Protein AF-A0A966AK46-F1 (afdb_monomer)

Radius of gyration: 15.63 Å; Cα contacts (8 Å, |Δi|>4): 191; chains: 1; bounding box: 29×29×60 Å

Nearest PDB structures (foldseek):
  3ffv-assembly2_B  TM=9.520E-01  e=3.157E-10  Escherichia coli K-12
  3d5p-assembly1_B  TM=6.248E-01  e=5.087E-02  Bacteroides fragilis NCTC 9343
  5ex7-assembly1_A  TM=6.230E-01  e=3.699E+00  Drosophila melanogaster
  2ffg-assembly1_B  TM=3.883E-01  e=1.175E+00  Bacillus subtilis

Mean predicted aligned error: 5.22 Å

pLDDT: mean 91.82, std 12.44, range [36.75, 98.5]

Secondary structure (DSSP, 8-state):
-PPPHHHHHHHHS-----EEEE-SSSEEEE----SHHHHHHHHHHHHHHHHHHHHHTPPPEEEEEEESSTT-EEEEETTT--EEEE-TTS---EEEESSHHHHHHT-EE---TTGGGSS--

Structure (mmCIF, N/CA/C/O backbone):
data_AF-A0A966AK46-F1
#
_entry.id   AF-A0A966AK46-F1
#
loop_
_atom_site.group_PDB
_atom_site.id
_atom_site.type_symbol
_atom_site.label_atom_id
_atom_site.label_alt_id
_atom_site.label_comp_id
_atom_site.label_asym_id
_atom_site.label_entity_id
_atom_site.label_seq_id
_atom_site.pdbx_PDB_ins_code
_atom_site.Cartn_x
_atom_site.Cartn_y
_atom_site.Cartn_z
_atom_site.occupancy
_atom_site.B_iso_or_equiv
_atom_site.auth_seq_id
_atom_site.auth_comp_id
_atom_site.auth_asym_id
_atom_site.auth_atom_id
_atom_site.pdbx_PDB_model_num
ATOM 1 N N . VAL A 1 1 ? -1.817 -12.862 11.866 1.00 79.75 1 VAL A N 1
ATOM 2 C CA . VAL A 1 1 ? -2.674 -11.983 11.045 1.00 79.75 1 VAL A CA 1
ATOM 3 C C . VAL A 1 1 ? -2.716 -12.581 9.658 1.00 79.75 1 VAL A C 1
ATOM 5 O O . VAL A 1 1 ? -1.670 -13.008 9.185 1.00 79.75 1 VAL A O 1
ATOM 8 N N . GLU A 1 2 ? -3.897 -12.706 9.066 1.00 92.56 2 GLU A N 1
ATOM 9 C CA . GLU A 1 2 ? -4.028 -13.132 7.675 1.00 92.56 2 GLU A CA 1
ATOM 10 C C . GLU A 1 2 ? -3.985 -11.896 6.771 1.00 92.56 2 GLU A C 1
ATOM 12 O O . GLU A 1 2 ? -4.637 -10.898 7.072 1.00 92.56 2 GLU A O 1
ATOM 17 N N . ILE A 1 3 ? -3.173 -11.944 5.712 1.00 96.50 3 ILE A N 1
ATOM 18 C CA . ILE A 1 3 ? -3.054 -10.843 4.749 1.00 96.50 3 ILE A CA 1
ATOM 19 C C . ILE A 1 3 ? -4.191 -10.917 3.728 1.00 96.50 3 ILE A C 1
ATOM 21 O O . ILE A 1 3 ? -4.467 -12.012 3.217 1.00 96.50 3 ILE A O 1
ATOM 25 N N . HIS A 1 4 ? -4.798 -9.767 3.421 1.00 98.19 4 HIS A N 1
ATOM 26 C CA . HIS A 1 4 ? -5.890 -9.649 2.453 1.00 98.19 4 HIS A CA 1
ATOM 27 C C . HIS A 1 4 ? -5.506 -10.292 1.102 1.00 98.19 4 HIS A C 1
ATOM 29 O O . HIS A 1 4 ? -4.378 -10.102 0.628 1.00 98.19 4 HIS A O 1
ATOM 35 N N . PRO A 1 5 ? -6.400 -11.067 0.458 1.00 97.94 5 PRO A N 1
ATOM 36 C CA . PRO A 1 5 ? -6.087 -11.787 -0.780 1.00 97.94 5 PRO A CA 1
ATOM 37 C C . PRO A 1 5 ? -5.637 -10.879 -1.931 1.00 97.94 5 PRO A C 1
ATOM 39 O O . PRO A 1 5 ? -4.750 -11.267 -2.693 1.00 97.94 5 PRO A O 1
ATOM 42 N N . ASP A 1 6 ? -6.172 -9.663 -2.031 1.00 97.81 6 ASP A N 1
ATOM 43 C CA . ASP A 1 6 ? -5.778 -8.719 -3.087 1.00 97.81 6 ASP A CA 1
ATOM 44 C C . ASP A 1 6 ? -4.322 -8.267 -2.942 1.00 97.81 6 ASP A C 1
ATOM 46 O O . ASP A 1 6 ? -3.624 -8.131 -3.938 1.00 97.81 6 ASP A O 1
ATOM 50 N N . ILE A 1 7 ? -3.821 -8.130 -1.710 1.00 97.50 7 ILE A N 1
ATOM 51 C CA . ILE A 1 7 ? -2.422 -7.768 -1.432 1.00 97.50 7 ILE A CA 1
ATOM 52 C C . ILE A 1 7 ? -1.493 -8.912 -1.846 1.00 97.50 7 ILE A C 1
ATOM 54 O O . ILE A 1 7 ? -0.460 -8.688 -2.477 1.00 97.50 7 ILE A O 1
ATOM 58 N N . LYS A 1 8 ? -1.879 -10.156 -1.524 1.00 96.38 8 LYS A N 1
ATOM 59 C CA . LYS A 1 8 ? -1.145 -11.353 -1.964 1.00 96.38 8 LYS A CA 1
ATOM 60 C C . LYS A 1 8 ? -1.112 -11.442 -3.486 1.00 96.38 8 LYS A C 1
ATOM 62 O O . LYS A 1 8 ? -0.081 -11.784 -4.050 1.00 96.38 8 LYS A O 1
ATOM 67 N N . SER A 1 9 ? -2.228 -11.126 -4.138 1.00 96.81 9 SER A N 1
ATOM 68 C CA . SER A 1 9 ? -2.328 -11.133 -5.597 1.00 96.81 9 SER A CA 1
ATOM 69 C C . SER A 1 9 ? -1.474 -10.022 -6.207 1.00 96.81 9 SER A C 1
ATOM 71 O O . SER A 1 9 ? -0.723 -10.284 -7.138 1.00 96.81 9 SER A O 1
ATOM 73 N N . PHE A 1 10 ? -1.512 -8.812 -5.649 1.00 97.25 10 PHE A N 1
ATOM 74 C CA . PHE A 1 10 ? -0.742 -7.663 -6.123 1.00 97.25 10 PHE A CA 1
ATOM 75 C C . PHE A 1 10 ? 0.767 -7.922 -6.108 1.00 97.25 10 PHE A C 1
ATOM 77 O O . PHE A 1 10 ? 1.414 -7.812 -7.144 1.00 97.25 10 PHE A O 1
ATOM 84 N N . TYR A 1 11 ? 1.316 -8.348 -4.967 1.00 96.94 11 TYR A N 1
ATOM 85 C CA . TYR A 1 11 ? 2.755 -8.605 -4.842 1.00 96.94 11 TYR A CA 1
ATOM 86 C C . TYR A 1 11 ? 3.196 -9.986 -5.347 1.00 96.94 11 TYR A C 1
ATOM 88 O O . TYR A 1 11 ? 4.380 -10.196 -5.583 1.00 96.94 11 TYR A O 1
ATOM 96 N N . GLY A 1 12 ? 2.269 -10.936 -5.497 1.00 94.81 12 GLY A N 1
ATOM 97 C CA . GLY A 1 12 ? 2.565 -12.320 -5.878 1.00 94.81 12 GLY A CA 1
ATOM 98 C C . GLY A 1 12 ? 2.318 -12.666 -7.348 1.00 94.81 12 GLY A C 1
ATOM 99 O O . GLY A 1 12 ? 2.535 -13.816 -7.725 1.00 94.81 12 GLY A O 1
ATOM 100 N N . SER A 1 13 ? 1.833 -11.730 -8.173 1.00 93.06 13 SER A N 1
ATOM 101 C CA . SER A 1 13 ? 1.499 -12.032 -9.574 1.00 93.06 13 SER A CA 1
ATOM 102 C C . SER A 1 13 ? 2.696 -11.951 -10.519 1.00 93.06 13 SER A C 1
ATOM 104 O O . SER A 1 13 ? 2.836 -12.809 -11.390 1.00 93.06 13 SER A O 1
ATOM 106 N N . TYR A 1 14 ? 3.546 -10.929 -10.380 1.00 92.25 14 TYR A N 1
ATOM 107 C CA . TYR A 1 14 ? 4.634 -10.661 -11.321 1.00 92.25 14 TYR A CA 1
ATOM 108 C C . TYR A 1 14 ? 5.825 -10.003 -10.634 1.00 92.25 14 TYR A C 1
ATOM 110 O O . TYR A 1 14 ? 5.666 -9.274 -9.658 1.00 92.25 14 TYR A O 1
ATOM 118 N N . TRP A 1 15 ? 7.006 -10.206 -11.216 1.00 94.12 15 TRP A N 1
ATOM 119 C CA . TRP A 1 15 ? 8.166 -9.377 -10.924 1.00 94.12 15 TRP A CA 1
ATOM 120 C C . TRP A 1 15 ? 8.129 -8.098 -11.764 1.00 94.12 15 TRP A C 1
ATOM 122 O O . TRP A 1 15 ? 7.805 -8.144 -12.954 1.00 94.12 15 TRP A O 1
ATOM 132 N N . GLY A 1 16 ? 8.493 -6.968 -11.168 1.00 94.12 16 GLY A N 1
ATOM 133 C CA . GLY A 1 16 ? 8.452 -5.665 -11.819 1.00 94.12 16 GLY A CA 1
ATOM 134 C C . GLY A 1 16 ? 9.270 -4.612 -11.085 1.00 94.12 16 GLY A C 1
ATOM 135 O O . GLY A 1 16 ? 9.539 -4.722 -9.891 1.00 94.12 16 GLY A O 1
ATOM 136 N N . GLY A 1 17 ? 9.701 -3.598 -11.833 1.00 93.06 17 GLY A N 1
ATOM 137 C CA . GLY A 1 17 ? 10.214 -2.365 -11.246 1.00 93.06 17 GLY A CA 1
ATOM 138 C C . GLY A 1 17 ? 9.057 -1.434 -10.872 1.00 93.06 17 GLY A C 1
ATOM 139 O O . GLY A 1 17 ? 7.913 -1.720 -11.233 1.00 93.06 17 GLY A O 1
ATOM 140 N N . PRO A 1 18 ? 9.338 -0.318 -10.182 1.00 92.50 18 PRO A N 1
ATOM 141 C CA . PRO A 1 18 ? 8.332 0.698 -9.896 1.00 92.50 18 PRO A CA 1
ATOM 142 C C . PRO A 1 18 ? 7.606 1.146 -11.170 1.00 92.50 18 PRO A C 1
ATOM 144 O O . PRO A 1 18 ? 8.231 1.280 -12.225 1.00 92.50 18 PRO A O 1
ATOM 147 N N . ILE A 1 19 ? 6.293 1.364 -11.072 1.00 95.44 19 ILE A N 1
ATOM 148 C CA . ILE A 1 19 ? 5.462 1.793 -12.205 1.00 95.44 19 ILE A CA 1
ATOM 149 C C . ILE A 1 19 ? 4.874 3.162 -11.884 1.00 95.44 19 ILE A C 1
ATOM 151 O O . ILE A 1 19 ? 4.052 3.285 -10.978 1.00 95.44 19 ILE A O 1
ATOM 155 N N . GLU A 1 20 ? 5.293 4.170 -12.641 1.00 96.94 20 GLU A N 1
ATOM 156 C CA . GLU A 1 20 ? 4.780 5.537 -12.545 1.00 96.94 20 GLU A CA 1
ATOM 157 C C . GLU A 1 20 ? 3.483 5.677 -13.352 1.00 96.94 20 GLU A C 1
ATOM 159 O O . GLU A 1 20 ? 3.414 5.301 -14.529 1.00 96.94 20 GLU A O 1
ATOM 164 N N . LEU A 1 21 ? 2.442 6.189 -12.700 1.00 96.88 21 LEU A N 1
ATOM 165 C CA . LEU A 1 21 ? 1.087 6.348 -13.223 1.00 96.88 21 LEU A CA 1
ATOM 166 C C . LEU A 1 21 ? 0.456 7.630 -12.658 1.00 96.88 21 LEU A C 1
ATOM 168 O O . LEU A 1 21 ? 0.977 8.262 -11.746 1.00 96.88 21 LEU A O 1
ATOM 172 N N . GLU A 1 22 ? -0.709 7.980 -13.184 1.00 96.69 22 GLU A N 1
ATOM 173 C CA . GLU A 1 22 ? -1.539 9.106 -12.759 1.00 96.69 22 GLU A CA 1
ATOM 174 C C . GLU A 1 22 ? -2.856 8.588 -12.169 1.00 96.69 22 GLU A C 1
ATOM 176 O O . GLU A 1 22 ? -3.565 7.796 -12.805 1.00 96.69 22 GLU A O 1
ATOM 181 N N . ALA A 1 23 ? -3.213 9.061 -10.976 1.00 94.44 23 ALA A N 1
ATOM 182 C CA . ALA A 1 23 ? -4.523 8.860 -10.358 1.00 94.44 23 ALA A CA 1
ATOM 183 C C . ALA A 1 23 ? -5.406 10.117 -10.524 1.00 94.44 23 ALA A C 1
ATOM 185 O O . ALA A 1 23 ? -5.080 11.028 -11.287 1.00 94.44 23 ALA A O 1
ATOM 186 N N . ASP A 1 24 ? -6.568 10.176 -9.865 1.00 91.12 24 ASP A N 1
ATOM 187 C CA . ASP A 1 24 ? -7.350 11.426 -9.804 1.00 91.12 24 ASP A CA 1
ATOM 188 C C . ASP A 1 24 ? -6.740 12.412 -8.789 1.00 91.12 24 ASP A C 1
ATOM 190 O O . ASP A 1 24 ? -6.979 13.616 -8.855 1.00 91.12 24 ASP A O 1
ATOM 194 N N . GLU A 1 25 ? -5.961 11.886 -7.843 1.00 87.94 25 GLU A N 1
ATOM 195 C CA . GLU A 1 25 ? -5.333 12.604 -6.738 1.00 87.94 25 GLU A CA 1
ATOM 196 C C . GLU A 1 25 ? -3.949 13.181 -7.080 1.00 87.94 25 GLU A C 1
ATOM 198 O O . GLU A 1 25 ? -3.485 14.062 -6.363 1.00 87.94 25 GLU A O 1
ATOM 203 N N . GLY A 1 26 ? -3.308 12.712 -8.154 1.00 92.94 26 GLY A N 1
ATOM 204 C CA . GLY A 1 26 ? -1.950 13.098 -8.549 1.00 92.94 26 GLY A CA 1
ATOM 205 C C . GLY A 1 26 ? -1.131 11.912 -9.055 1.00 92.94 26 GLY A C 1
ATOM 206 O O . GLY A 1 26 ? -1.678 10.823 -9.277 1.00 92.94 26 GLY A O 1
ATOM 207 N N . GLY A 1 27 ? 0.175 12.124 -9.213 1.00 95.94 27 GLY A N 1
ATOM 208 C CA . GLY A 1 27 ? 1.119 11.089 -9.594 1.00 95.94 27 GLY A CA 1
ATOM 209 C C . GLY A 1 27 ? 1.262 10.035 -8.502 1.00 95.94 27 GLY A C 1
ATOM 210 O O . GLY A 1 27 ? 1.234 10.310 -7.295 1.00 95.94 27 GLY A O 1
ATOM 211 N N . VAL A 1 28 ? 1.364 8.786 -8.947 1.00 97.31 28 VAL A N 1
ATOM 212 C CA . VAL A 1 28 ? 1.541 7.624 -8.084 1.00 97.31 28 VAL A CA 1
ATOM 213 C C . VAL A 1 28 ? 2.620 6.718 -8.651 1.00 97.31 28 VAL A C 1
ATOM 215 O O . VAL A 1 28 ? 2.676 6.451 -9.850 1.00 97.31 28 VAL A O 1
ATOM 218 N N . THR A 1 29 ? 3.462 6.191 -7.771 1.00 97.69 29 THR A N 1
ATOM 219 C CA . THR A 1 29 ? 4.439 5.162 -8.131 1.00 97.69 29 THR A CA 1
ATOM 220 C C . THR A 1 29 ? 4.060 3.864 -7.444 1.00 97.69 29 THR A C 1
ATOM 222 O O . THR A 1 29 ? 4.225 3.735 -6.230 1.00 97.69 29 THR A O 1
ATOM 225 N N . LEU A 1 30 ? 3.550 2.894 -8.206 1.00 97.56 30 LEU A N 1
ATOM 226 C CA . LEU A 1 30 ? 3.250 1.566 -7.679 1.00 97.56 30 LEU A CA 1
ATOM 227 C C . LEU A 1 30 ? 4.544 0.886 -7.229 1.00 97.56 30 LEU A C 1
ATOM 229 O O . LEU A 1 30 ? 5.508 0.784 -7.990 1.00 97.56 30 LEU A O 1
ATOM 233 N N . ILE A 1 31 ? 4.539 0.383 -5.998 1.00 96.56 31 ILE A N 1
ATOM 234 C CA . ILE A 1 31 ? 5.635 -0.401 -5.434 1.00 96.56 31 ILE A CA 1
ATOM 235 C C . ILE A 1 31 ? 5.509 -1.813 -5.993 1.00 96.56 31 ILE A C 1
ATOM 237 O O . ILE A 1 31 ? 4.462 -2.447 -5.873 1.00 96.56 31 ILE A O 1
ATOM 241 N N . GLN A 1 32 ? 6.566 -2.300 -6.631 1.00 96.06 32 GLN A N 1
ATOM 242 C CA . GLN A 1 32 ? 6.640 -3.643 -7.198 1.00 96.06 32 GLN A CA 1
ATOM 243 C C . GLN A 1 32 ? 7.843 -4.376 -6.618 1.00 96.06 32 GLN A C 1
ATOM 245 O O . GLN A 1 32 ? 8.753 -3.761 -6.059 1.00 96.06 32 GLN A O 1
ATOM 250 N N . VAL A 1 33 ? 7.833 -5.698 -6.750 1.00 95.81 33 VAL A N 1
ATOM 251 C CA . VAL A 1 33 ? 8.944 -6.540 -6.322 1.00 95.81 33 VAL A CA 1
ATOM 252 C C . VAL A 1 33 ? 9.711 -6.999 -7.551 1.00 95.81 33 VAL A C 1
ATOM 254 O O . VAL A 1 33 ? 9.111 -7.541 -8.471 1.00 95.81 33 VAL A O 1
ATOM 257 N N . TRP A 1 34 ? 11.024 -6.785 -7.59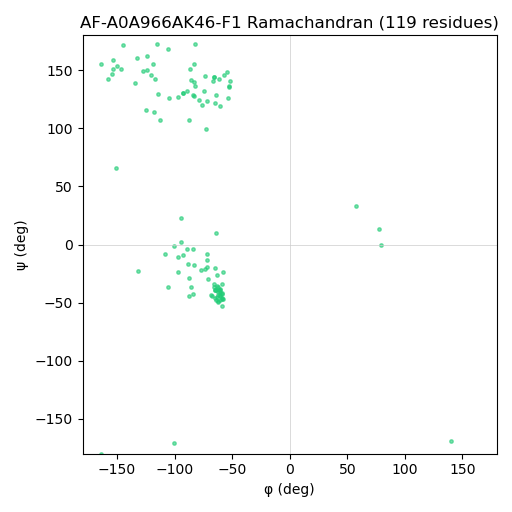8 1.00 95.19 34 TRP A N 1
ATOM 258 C CA . TRP A 1 34 ? 11.827 -7.126 -8.779 1.00 95.19 34 TRP A CA 1
ATOM 259 C C . TRP A 1 34 ? 12.337 -8.573 -8.766 1.00 95.19 34 TRP A C 1
ATOM 261 O O . TRP A 1 34 ? 12.568 -9.166 -9.820 1.00 95.19 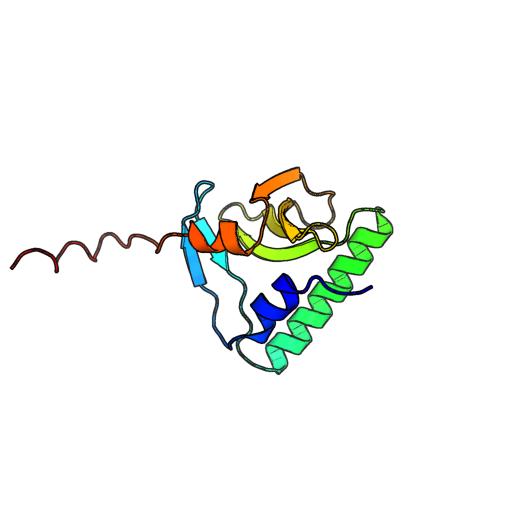34 TRP A O 1
ATOM 271 N N . ASN A 1 35 ? 12.550 -9.134 -7.577 1.00 94.50 35 ASN A N 1
ATOM 272 C CA . ASN A 1 35 ? 13.092 -10.471 -7.354 1.00 94.50 35 ASN A CA 1
ATOM 273 C C . ASN A 1 35 ? 12.824 -10.935 -5.908 1.00 94.50 35 ASN A C 1
ATOM 275 O O . ASN A 1 35 ? 12.263 -10.194 -5.102 1.00 94.50 35 ASN A O 1
ATOM 279 N N . ASP A 1 36 ? 13.271 -12.145 -5.572 1.00 95.94 36 ASP A N 1
ATOM 280 C CA . ASP A 1 36 ? 13.106 -12.715 -4.230 1.00 95.94 36 ASP A CA 1
ATOM 281 C C . ASP A 1 36 ? 13.792 -11.881 -3.127 1.00 95.94 36 ASP A C 1
ATOM 283 O O . ASP A 1 36 ? 13.215 -11.686 -2.061 1.00 95.94 36 ASP A O 1
ATOM 287 N N . ASP A 1 37 ? 14.979 -11.320 -3.384 1.00 96.50 37 ASP A N 1
ATOM 288 C CA . ASP A 1 37 ? 15.692 -10.491 -2.396 1.00 96.50 37 ASP A CA 1
ATOM 289 C C . ASP A 1 37 ? 14.902 -9.212 -2.049 1.00 96.50 37 ASP A C 1
ATOM 291 O O . ASP A 1 37 ? 14.853 -8.780 -0.894 1.00 96.50 3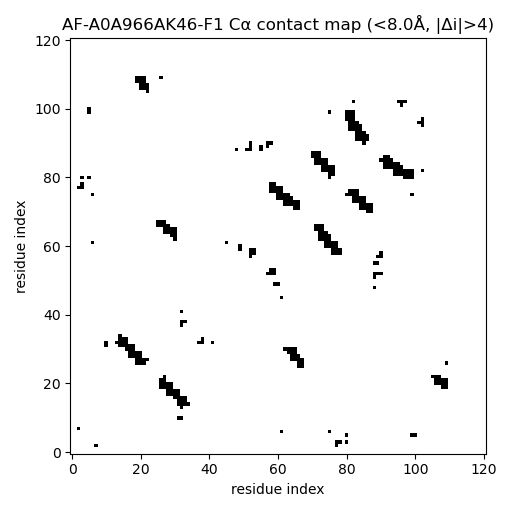7 ASP A O 1
ATOM 295 N N . ASP A 1 38 ? 14.264 -8.595 -3.045 1.00 95.44 38 ASP A N 1
ATOM 296 C CA . ASP A 1 38 ? 13.383 -7.447 -2.846 1.00 95.44 38 ASP A CA 1
ATOM 297 C C . ASP A 1 38 ? 12.072 -7.857 -2.162 1.00 95.44 38 ASP A C 1
ATOM 299 O O . ASP A 1 38 ? 11.513 -7.064 -1.401 1.00 95.44 38 ASP A O 1
ATOM 303 N N . PHE A 1 39 ? 11.600 -9.093 -2.368 1.00 95.44 39 PHE A N 1
ATOM 304 C CA . PHE A 1 39 ? 10.444 -9.630 -1.648 1.00 95.44 39 PHE A CA 1
ATOM 305 C C . PHE A 1 39 ? 10.739 -9.760 -0.153 1.00 95.44 39 PHE A C 1
ATOM 307 O O . PHE A 1 39 ? 9.943 -9.311 0.673 1.00 95.44 39 PHE A O 1
ATOM 314 N N . ASP A 1 40 ? 11.899 -10.308 0.207 1.00 96.62 40 ASP A N 1
ATOM 315 C CA . ASP A 1 40 ? 12.316 -10.435 1.604 1.00 96.62 40 ASP A CA 1
ATOM 316 C C . ASP A 1 40 ? 12.422 -9.057 2.275 1.00 96.62 40 ASP A C 1
ATOM 318 O O . ASP A 1 40 ? 11.893 -8.848 3.371 1.00 96.62 40 ASP A O 1
ATOM 322 N N . ARG A 1 41 ? 13.000 -8.070 1.579 1.00 96.88 41 ARG A N 1
ATOM 323 C CA . ARG A 1 41 ? 13.041 -6.674 2.052 1.00 96.88 41 ARG A CA 1
ATOM 324 C C . ARG A 1 41 ? 11.652 -6.063 2.206 1.00 96.88 41 ARG A C 1
ATOM 326 O O . ARG A 1 41 ? 11.402 -5.348 3.177 1.00 96.88 41 ARG A O 1
ATOM 333 N N . LEU A 1 42 ? 10.739 -6.329 1.271 1.00 95.25 42 LEU A N 1
ATOM 334 C CA . LEU A 1 42 ? 9.349 -5.897 1.387 1.00 95.25 42 LEU A CA 1
ATOM 335 C C . LEU A 1 42 ? 8.721 -6.483 2.657 1.00 95.25 42 LEU A C 1
ATOM 337 O O . LEU A 1 42 ? 8.122 -5.741 3.431 1.00 95.25 42 LEU A O 1
ATOM 341 N N . VAL A 1 43 ? 8.899 -7.779 2.919 1.00 95.50 43 VAL A N 1
ATOM 342 C CA . VAL A 1 43 ? 8.380 -8.433 4.129 1.00 95.50 43 VAL A CA 1
ATOM 343 C C . VAL A 1 43 ? 8.962 -7.805 5.398 1.00 95.50 43 VAL A C 1
ATOM 345 O O . VAL A 1 43 ? 8.205 -7.521 6.329 1.00 95.50 43 VAL A O 1
ATOM 348 N N . GLU A 1 44 ? 10.266 -7.529 5.445 1.00 97.31 44 GLU A N 1
ATOM 349 C CA . GLU A 1 44 ? 10.900 -6.834 6.574 1.00 97.31 44 GLU A CA 1
ATOM 350 C C . GLU A 1 44 ? 10.283 -5.447 6.817 1.00 97.31 44 GLU A C 1
ATOM 352 O O . GLU A 1 44 ? 9.913 -5.116 7.951 1.00 97.31 44 GLU A O 1
ATOM 357 N N . ASN A 1 45 ? 10.092 -4.663 5.752 1.00 94.94 45 ASN A N 1
ATOM 358 C CA . ASN A 1 45 ? 9.460 -3.345 5.827 1.00 94.94 45 ASN A CA 1
ATOM 359 C C . ASN A 1 45 ? 8.007 -3.437 6.320 1.00 94.94 45 ASN A C 1
ATOM 361 O O . ASN A 1 45 ? 7.592 -2.667 7.191 1.00 94.94 45 ASN A O 1
ATOM 365 N N . LEU A 1 46 ? 7.239 -4.408 5.818 1.00 94.94 46 LEU A N 1
ATOM 366 C CA . LEU A 1 46 ? 5.852 -4.637 6.227 1.00 94.94 46 LEU A CA 1
ATOM 367 C C . LEU A 1 46 ? 5.742 -5.091 7.685 1.00 94.94 46 LEU A C 1
ATOM 369 O O . LEU A 1 46 ? 4.828 -4.663 8.392 1.00 94.94 46 LEU A O 1
ATOM 373 N N . LEU A 1 47 ? 6.680 -5.906 8.172 1.00 95.88 47 LEU A N 1
ATOM 374 C CA . LEU A 1 47 ? 6.745 -6.282 9.585 1.00 95.88 47 LEU A CA 1
ATOM 375 C C . LEU A 1 47 ? 7.009 -5.061 10.471 1.00 95.88 47 LEU A C 1
ATOM 377 O O . LEU A 1 47 ? 6.322 -4.879 11.480 1.00 95.88 47 LEU A O 1
ATOM 381 N N . GLY A 1 48 ? 7.961 -4.206 10.086 1.00 95.62 48 GLY A N 1
ATOM 382 C CA . GLY A 1 48 ? 8.241 -2.952 10.787 1.00 95.62 48 GLY A CA 1
ATOM 383 C C . GLY A 1 48 ? 7.016 -2.036 10.852 1.00 95.62 48 GLY A C 1
ATOM 384 O O . GLY A 1 48 ? 6.651 -1.559 11.932 1.00 95.62 48 GLY A O 1
ATOM 385 N N . HIS A 1 49 ? 6.330 -1.863 9.720 1.00 95.06 49 HIS A N 1
ATOM 386 C CA . HIS A 1 49 ? 5.090 -1.089 9.623 1.00 95.06 49 HIS A CA 1
ATOM 387 C C . HIS A 1 49 ? 3.973 -1.662 10.504 1.00 95.06 49 HIS A C 1
ATOM 389 O O . HIS A 1 49 ? 3.377 -0.940 11.306 1.00 95.06 49 HIS A O 1
ATOM 395 N N . ALA A 1 50 ? 3.744 -2.977 10.448 1.00 95.12 50 ALA A N 1
ATOM 396 C CA . ALA A 1 50 ? 2.738 -3.653 11.265 1.00 95.12 50 ALA A CA 1
ATOM 397 C C . ALA A 1 50 ? 2.995 -3.467 12.771 1.00 95.12 50 ALA A C 1
ATOM 399 O O . ALA A 1 50 ? 2.066 -3.196 13.537 1.00 95.12 50 ALA A O 1
ATOM 400 N N . MET A 1 51 ? 4.257 -3.551 13.208 1.00 95.44 51 MET A N 1
ATOM 401 C CA . MET A 1 51 ? 4.632 -3.283 14.600 1.00 95.44 51 MET A CA 1
ATOM 402 C C . MET A 1 51 ? 4.377 -1.823 14.995 1.00 95.44 51 MET A C 1
ATOM 404 O O . MET A 1 51 ? 3.923 -1.563 16.113 1.00 95.44 51 MET A O 1
ATOM 408 N N . ALA A 1 52 ? 4.649 -0.864 14.105 1.00 94.50 52 ALA A N 1
ATOM 409 C CA . ALA A 1 52 ? 4.372 0.550 14.350 1.00 94.50 52 ALA A CA 1
ATOM 410 C C . ALA A 1 52 ? 2.864 0.812 14.506 1.00 94.50 52 ALA A C 1
ATOM 412 O O . ALA A 1 52 ? 2.449 1.404 15.506 1.00 94.50 52 ALA A O 1
ATOM 413 N N . LYS A 1 53 ? 2.036 0.278 13.597 1.00 94.69 53 LYS A N 1
ATOM 414 C CA . LYS A 1 53 ? 0.565 0.352 13.670 1.00 94.69 53 LYS A CA 1
ATOM 415 C C . LYS A 1 53 ? 0.022 -0.269 14.957 1.00 94.69 53 LYS A C 1
ATOM 417 O O . LYS A 1 53 ? -0.814 0.331 15.635 1.00 94.69 53 LYS A O 1
ATOM 422 N N . GLN A 1 54 ? 0.560 -1.421 15.364 1.00 94.75 54 GLN A N 1
ATOM 423 C CA . GLN A 1 54 ? 0.159 -2.087 16.603 1.00 94.75 54 GLN A CA 1
ATOM 424 C C . GLN A 1 54 ? 0.410 -1.218 17.846 1.00 94.75 54 GLN A C 1
ATOM 426 O O . GLN A 1 54 ? -0.427 -1.187 18.750 1.00 94.75 54 GLN A O 1
ATOM 431 N N . ARG A 1 55 ? 1.531 -0.483 17.903 1.00 95.94 55 ARG A N 1
ATOM 432 C CA . ARG A 1 55 ? 1.869 0.390 19.046 1.00 95.94 55 ARG A CA 1
ATOM 433 C C . ARG A 1 55 ? 0.859 1.516 19.249 1.00 95.94 55 ARG A C 1
ATOM 435 O O . ARG A 1 55 ? 0.559 1.855 20.391 1.00 95.94 55 ARG A O 1
ATOM 442 N N . ILE A 1 56 ? 0.324 2.061 18.161 1.00 95.50 56 ILE A N 1
ATOM 443 C CA . ILE A 1 56 ? -0.674 3.140 18.191 1.00 95.50 56 ILE A CA 1
ATOM 444 C C . ILE A 1 56 ? -2.119 2.626 18.128 1.00 95.50 56 ILE A C 1
ATOM 446 O O . ILE A 1 56 ? -3.049 3.426 18.133 1.00 95.50 56 ILE A O 1
ATOM 450 N N . LYS A 1 57 ? -2.317 1.299 18.097 1.00 95.00 57 LYS A N 1
ATOM 451 C CA . LYS A 1 57 ? -3.624 0.634 17.937 1.00 95.00 57 LYS A CA 1
ATOM 452 C C . LYS A 1 57 ? -4.363 1.044 16.655 1.00 95.00 57 LYS A C 1
ATOM 454 O O . LYS A 1 57 ? -5.589 1.116 16.650 1.00 95.00 57 LYS A O 1
ATOM 459 N N . ALA A 1 58 ? -3.619 1.317 15.588 1.00 94.94 58 ALA A N 1
ATOM 460 C CA . ALA A 1 58 ? -4.187 1.576 14.272 1.00 94.94 58 ALA A CA 1
ATOM 461 C C . ALA A 1 58 ? -4.481 0.255 13.535 1.00 94.94 58 ALA A C 1
ATOM 463 O O . ALA A 1 58 ? -3.819 -0.753 13.817 1.00 94.94 58 ALA A O 1
ATOM 464 N N . PRO A 1 59 ? -5.432 0.254 12.583 1.00 94.75 59 PRO A N 1
ATOM 465 C CA . PRO A 1 59 ? -5.634 -0.866 11.667 1.00 94.75 59 PRO A CA 1
ATOM 466 C C . PRO A 1 59 ? -4.346 -1.223 10.920 1.00 94.75 59 PRO A C 1
ATOM 468 O O . PRO A 1 59 ? -3.514 -0.352 10.644 1.00 94.75 59 PRO A O 1
ATOM 471 N N . LEU A 1 60 ? -4.174 -2.507 10.597 1.00 96.94 60 LEU A N 1
ATOM 472 C CA . LEU A 1 60 ? -3.084 -2.925 9.723 1.00 96.94 60 LEU A CA 1
ATOM 473 C C . LEU A 1 60 ? -3.401 -2.472 8.301 1.00 96.94 60 LEU A C 1
ATOM 475 O O . LEU A 1 60 ? -4.405 -2.877 7.725 1.00 96.94 60 LEU A O 1
ATOM 479 N N . THR A 1 61 ? -2.491 -1.704 7.731 1.00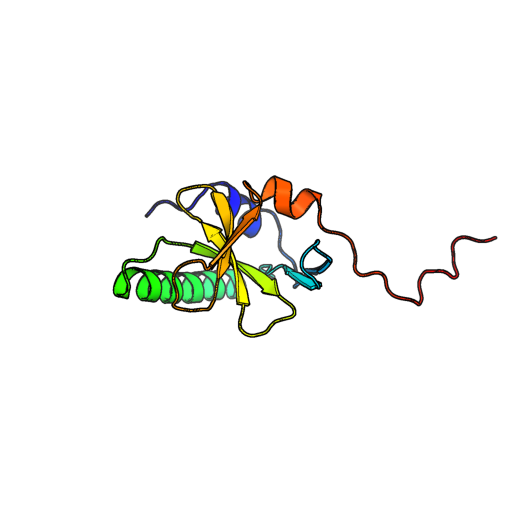 97.75 61 THR A N 1
ATOM 480 C CA . THR A 1 61 ? -2.492 -1.335 6.322 1.00 97.75 61 THR A CA 1
ATOM 481 C C . THR A 1 61 ? -1.223 -1.863 5.671 1.00 97.75 61 THR A C 1
ATOM 483 O O . THR A 1 61 ? -0.222 -2.094 6.350 1.00 97.75 61 THR A O 1
ATOM 486 N N . ILE A 1 62 ? -1.256 -2.080 4.362 1.00 97.50 62 ILE A N 1
ATOM 487 C CA . ILE A 1 62 ? -0.102 -2.53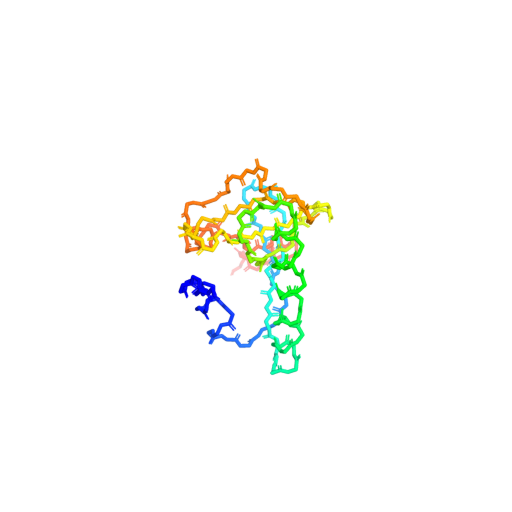0 3.583 1.00 97.50 62 ILE A CA 1
ATOM 488 C C . ILE A 1 62 ? 0.114 -1.530 2.455 1.00 97.50 62 ILE A C 1
ATOM 490 O O . ILE A 1 62 ? -0.756 -1.388 1.598 1.00 97.50 62 ILE A O 1
ATOM 494 N N . PHE A 1 63 ? 1.247 -0.828 2.466 1.00 96.56 63 PHE A N 1
ATOM 495 C CA . PHE A 1 63 ? 1.576 0.144 1.425 1.00 96.56 63 PHE A CA 1
ATOM 496 C C . PHE A 1 63 ? 1.669 -0.536 0.056 1.00 96.56 63 PHE A C 1
ATOM 498 O O . PHE A 1 63 ? 2.142 -1.669 -0.049 1.00 96.56 63 PHE A O 1
ATOM 505 N N . ILE A 1 64 ? 1.199 0.154 -0.981 1.00 97.50 64 ILE A N 1
ATOM 506 C CA . ILE A 1 64 ? 1.165 -0.320 -2.375 1.00 97.50 64 ILE A CA 1
ATOM 507 C C . ILE A 1 64 ? 1.716 0.708 -3.364 1.00 97.50 64 ILE A C 1
ATOM 509 O O . ILE A 1 64 ? 2.126 0.331 -4.459 1.00 97.50 64 ILE A O 1
ATOM 513 N N . ALA A 1 65 ? 1.728 1.994 -3.005 1.00 97.38 65 ALA A N 1
ATOM 514 C CA . ALA A 1 65 ? 2.234 3.047 -3.871 1.00 97.38 65 ALA A CA 1
ATOM 515 C C . ALA A 1 65 ? 2.738 4.254 -3.076 1.00 97.38 65 ALA A C 1
ATOM 517 O O . ALA A 1 65 ? 2.232 4.562 -1.993 1.00 97.38 65 ALA A O 1
ATOM 518 N N . LEU A 1 66 ? 3.715 4.945 -3.653 1.00 97.12 66 LEU A N 1
ATOM 519 C CA . LEU A 1 66 ? 4.125 6.285 -3.241 1.00 97.12 66 LEU A CA 1
ATOM 520 C C . LEU A 1 66 ? 3.258 7.319 -3.962 1.00 97.12 66 LEU A C 1
ATOM 522 O O . LEU A 1 66 ? 2.801 7.059 -5.078 1.00 97.12 66 LEU A O 1
ATOM 526 N N . THR A 1 67 ? 3.046 8.471 -3.334 1.00 96.62 67 THR A N 1
ATOM 527 C CA . THR A 1 67 ? 2.409 9.633 -3.969 1.00 96.62 67 THR A CA 1
ATOM 528 C C . THR A 1 67 ? 3.454 10.703 -4.276 1.00 96.62 67 THR A C 1
ATOM 530 O O . THR A 1 67 ? 4.577 10.618 -3.780 1.00 96.62 67 THR A O 1
ATOM 533 N N . ASP A 1 68 ? 3.091 11.711 -5.067 1.00 93.88 68 ASP A N 1
ATOM 534 C CA . ASP A 1 68 ? 3.942 12.892 -5.285 1.00 93.88 68 ASP A CA 1
ATOM 535 C C . ASP A 1 68 ? 4.155 13.731 -4.010 1.00 93.88 68 ASP A C 1
ATOM 537 O O . ASP A 1 68 ? 5.102 14.515 -3.926 1.00 93.88 68 ASP A O 1
ATOM 541 N N . GLU A 1 69 ? 3.277 13.583 -3.016 1.00 93.19 69 GLU A N 1
ATOM 542 C CA . GLU A 1 69 ? 3.447 14.165 -1.687 1.00 93.19 69 GLU A CA 1
ATOM 543 C C . GLU A 1 69 ? 4.264 13.190 -0.824 1.00 93.19 69 GLU A C 1
ATOM 545 O O . GLU A 1 69 ? 3.769 12.136 -0.421 1.00 93.19 69 GLU A O 1
ATOM 550 N N . GLU A 1 70 ? 5.528 13.525 -0.543 1.00 90.25 70 GLU A N 1
ATOM 551 C CA . GLU A 1 70 ? 6.477 12.641 0.160 1.00 90.25 70 GLU A CA 1
ATOM 552 C C . GLU A 1 70 ? 5.987 12.204 1.554 1.00 90.25 70 GLU A C 1
ATOM 554 O O . GLU A 1 70 ? 6.408 11.168 2.074 1.00 90.25 70 GLU A O 1
ATOM 559 N N . GLU A 1 71 ? 5.096 12.983 2.168 1.00 93.62 71 GLU A N 1
ATOM 560 C CA . GLU A 1 71 ? 4.493 12.690 3.465 1.00 93.62 71 GLU A CA 1
ATOM 561 C C . GLU A 1 71 ? 3.442 11.572 3.417 1.00 93.62 71 GLU A C 1
ATOM 563 O O . GLU A 1 71 ? 3.163 10.962 4.455 1.00 93.62 71 GLU A O 1
ATOM 568 N N . TYR A 1 72 ? 2.870 11.281 2.244 1.00 95.75 72 TYR A N 1
ATOM 569 C CA . TYR A 1 72 ? 1.754 10.352 2.100 1.00 95.75 72 TYR A CA 1
ATOM 570 C C . TYR A 1 72 ? 2.087 9.128 1.248 1.00 95.75 72 TYR A C 1
ATOM 572 O O . TYR A 1 72 ? 2.730 9.183 0.198 1.00 95.75 72 TYR A O 1
ATOM 580 N N . VAL A 1 73 ? 1.542 7.993 1.683 1.00 96.56 73 VAL A N 1
ATOM 581 C CA . VAL A 1 73 ? 1.570 6.728 0.951 1.00 96.56 73 VAL A CA 1
ATOM 582 C C . VAL A 1 73 ? 0.157 6.203 0.743 1.00 96.56 73 VAL A C 1
ATOM 584 O O . VAL A 1 73 ? -0.741 6.412 1.565 1.00 96.56 73 VAL A O 1
ATOM 587 N N . LEU A 1 74 ? -0.038 5.476 -0.353 1.00 97.75 74 LEU A N 1
ATOM 588 C CA . LEU A 1 74 ? -1.257 4.713 -0.582 1.00 97.75 74 LEU A CA 1
ATOM 589 C C . LEU A 1 74 ? -1.063 3.295 -0.069 1.00 97.75 74 LEU A C 1
ATOM 591 O O . LEU A 1 74 ? -0.078 2.624 -0.388 1.00 97.75 74 LEU A O 1
ATOM 595 N N . SER A 1 75 ? -2.029 2.839 0.715 1.00 98.00 75 SER A N 1
ATOM 596 C CA . SER A 1 75 ? -2.029 1.520 1.333 1.00 98.00 75 SER A CA 1
ATOM 597 C C . SER A 1 75 ? -3.369 0.826 1.149 1.00 98.00 75 SER A C 1
ATOM 599 O O . SER A 1 75 ? -4.380 1.473 0.910 1.00 98.00 75 SER A O 1
ATOM 601 N N . VAL A 1 76 ? -3.392 -0.494 1.291 1.00 98.44 76 VAL A N 1
ATOM 602 C CA . VAL A 1 76 ? -4.624 -1.280 1.394 1.00 98.44 76 VAL A CA 1
ATOM 603 C C . VAL A 1 76 ? -4.908 -1.539 2.865 1.00 98.44 76 VAL A C 1
ATOM 605 O O . VAL A 1 76 ? -4.033 -2.041 3.575 1.00 98.44 76 VAL A O 1
ATOM 608 N N . ASP A 1 77 ? -6.112 -1.216 3.329 1.00 98.06 77 ASP A N 1
ATOM 609 C CA . ASP A 1 77 ? -6.590 -1.675 4.631 1.00 98.06 77 ASP A CA 1
ATOM 610 C C . ASP A 1 77 ? -6.727 -3.202 4.610 1.00 98.06 77 ASP A C 1
ATOM 612 O O . ASP A 1 77 ? -7.420 -3.776 3.769 1.00 98.06 77 ASP A O 1
ATOM 616 N N . ASN A 1 78 ? -6.019 -3.882 5.511 1.00 98.00 78 ASN A N 1
ATOM 617 C CA . ASN A 1 78 ? -5.917 -5.336 5.473 1.00 98.00 78 ASN A CA 1
ATOM 618 C C . ASN A 1 78 ? -7.222 -6.045 5.874 1.00 98.00 78 ASN A C 1
ATOM 620 O O . ASN A 1 78 ? -7.370 -7.234 5.592 1.00 98.00 78 ASN A O 1
ATOM 624 N N . GLU A 1 79 ? -8.134 -5.364 6.568 1.00 97.25 79 GLU A N 1
ATOM 625 C CA . GLU A 1 79 ? -9.431 -5.918 6.955 1.00 97.25 79 GLU A CA 1
ATOM 626 C C . GLU A 1 79 ? -10.475 -5.705 5.857 1.00 97.25 79 GLU A C 1
ATOM 628 O O . GLU A 1 79 ? -11.208 -6.641 5.536 1.00 97.25 79 GLU A O 1
ATOM 633 N N . THR A 1 80 ? -10.535 -4.507 5.266 1.00 97.81 80 THR A N 1
ATOM 634 C CA . THR A 1 80 ? -11.603 -4.151 4.316 1.00 97.81 80 THR A CA 1
ATOM 635 C C . THR A 1 80 ? -11.228 -4.308 2.845 1.00 97.81 80 THR A C 1
ATOM 637 O O . THR A 1 80 ? -12.120 -4.445 2.013 1.00 97.81 80 THR A O 1
ATOM 640 N N . GLY A 1 81 ? -9.937 -4.265 2.507 1.00 98.06 81 GLY A N 1
ATOM 641 C CA . GLY A 1 81 ? -9.464 -4.229 1.121 1.00 98.06 81 GLY A CA 1
ATOM 642 C C . GLY A 1 81 ? -9.555 -2.849 0.454 1.00 98.06 81 GLY A C 1
ATOM 643 O O . GLY A 1 81 ? -9.139 -2.710 -0.699 1.00 98.06 81 GLY A O 1
ATOM 644 N N . CYS A 1 82 ? -10.047 -1.822 1.160 1.00 98.50 82 CYS A N 1
ATOM 645 C CA . CYS A 1 82 ? -10.096 -0.453 0.647 1.00 98.50 82 CYS A CA 1
ATOM 646 C C . CYS A 1 82 ? -8.682 0.105 0.447 1.00 98.50 82 CYS A C 1
ATOM 648 O O . CYS A 1 82 ? -7.789 -0.130 1.265 1.00 98.50 82 CYS A O 1
ATOM 650 N N . VAL A 1 83 ? -8.492 0.919 -0.591 1.00 98.44 83 VAL A N 1
ATOM 651 C CA . VAL A 1 83 ? -7.279 1.727 -0.751 1.00 98.44 83 VAL A CA 1
ATOM 652 C C . VAL A 1 83 ? -7.442 3.013 0.044 1.00 98.44 83 VAL A C 1
ATOM 654 O O . VAL A 1 83 ? -8.431 3.731 -0.106 1.00 98.44 83 VAL A O 1
ATOM 657 N N . VAL A 1 84 ? -6.459 3.320 0.879 1.00 97.94 84 VAL A N 1
ATOM 658 C CA . VAL A 1 84 ? -6.448 4.456 1.797 1.00 97.94 84 VAL A CA 1
ATOM 659 C C . VAL A 1 84 ? -5.176 5.282 1.626 1.00 97.94 84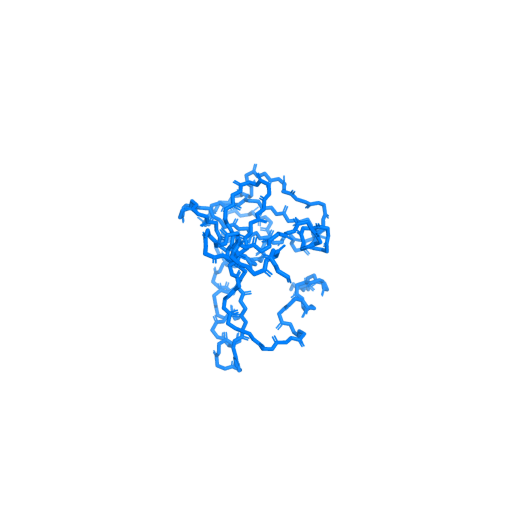 VAL A C 1
ATOM 661 O O . VAL A 1 84 ? -4.117 4.754 1.291 1.00 97.94 84 VAL A O 1
ATOM 664 N N . LEU A 1 85 ? -5.289 6.583 1.875 1.00 97.38 85 LEU A N 1
ATOM 665 C CA . LEU A 1 85 ? -4.173 7.516 1.988 1.00 97.38 85 LEU A CA 1
ATOM 666 C C . LEU A 1 85 ? -3.760 7.622 3.455 1.00 97.38 85 LEU A C 1
ATOM 668 O O . LEU A 1 85 ? -4.613 7.845 4.322 1.00 97.38 85 LEU A O 1
ATOM 672 N N . GLU A 1 86 ? -2.469 7.491 3.741 1.00 95.12 86 GLU A N 1
ATOM 673 C CA . GLU A 1 86 ? -1.957 7.589 5.104 1.00 95.12 86 GLU A CA 1
ATOM 674 C C . GLU A 1 86 ? -0.561 8.200 5.189 1.00 95.12 86 GLU A C 1
ATOM 676 O O . GLU A 1 86 ? 0.255 8.051 4.284 1.00 95.12 86 GLU A O 1
ATOM 681 N N . GLU A 1 87 ? -0.287 8.846 6.320 1.00 94.50 87 GLU A N 1
ATOM 682 C CA . GLU A 1 87 ? 1.069 9.215 6.726 1.00 94.50 87 GLU A CA 1
ATOM 683 C C . GLU A 1 87 ? 1.727 8.032 7.464 1.00 94.50 87 GLU A C 1
ATOM 685 O O . GLU A 1 87 ? 1.064 7.358 8.274 1.00 94.50 87 GLU A O 1
ATOM 690 N N . PRO A 1 88 ? 3.030 7.771 7.255 1.00 88.00 88 PRO A N 1
ATOM 691 C CA . PRO A 1 88 ? 3.748 6.730 7.979 1.00 88.00 88 PRO A CA 1
ATOM 692 C C . PRO A 1 88 ? 3.617 6.871 9.502 1.00 88.00 88 PRO A C 1
ATOM 694 O O . PRO A 1 88 ? 3.927 7.905 10.089 1.00 88.00 88 PRO A O 1
ATOM 697 N N . GLY A 1 89 ? 3.186 5.797 10.167 1.00 87.31 89 GLY A N 1
ATOM 698 C CA . GLY A 1 89 ? 3.023 5.786 11.625 1.00 87.31 89 GLY A CA 1
ATOM 699 C C . GLY A 1 89 ? 1.764 6.488 12.152 1.00 87.31 89 GLY A C 1
ATOM 700 O O . GLY A 1 89 ? 1.669 6.690 13.362 1.00 87.31 89 GLY A O 1
ATOM 701 N N . SER A 1 90 ? 0.796 6.803 11.288 1.00 89.88 90 SER A N 1
ATOM 702 C CA . SER A 1 90 ? -0.496 7.403 11.654 1.00 89.88 90 SER A CA 1
ATOM 703 C C . SER A 1 90 ? -1.680 6.474 11.346 1.00 89.88 90 SER A C 1
ATOM 705 O O . SER A 1 90 ? -1.524 5.399 10.762 1.00 89.88 90 SER A O 1
ATOM 707 N N . ILE A 1 91 ? -2.885 6.849 11.782 1.00 92.25 91 ILE A N 1
ATOM 708 C CA . ILE A 1 91 ? -4.143 6.221 11.331 1.00 92.25 91 ILE A CA 1
ATOM 709 C C . ILE A 1 91 ? -4.417 6.707 9.895 1.00 92.25 91 ILE A C 1
ATOM 711 O O . ILE A 1 91 ? -4.096 7.863 9.616 1.00 92.25 91 ILE A O 1
ATOM 715 N N . PRO A 1 92 ? -4.992 5.882 8.997 1.00 92.12 92 PRO A N 1
ATOM 716 C CA . PRO A 1 92 ? -5.341 6.335 7.655 1.00 92.12 92 PRO A CA 1
ATOM 717 C C . PRO A 1 92 ? -6.194 7.603 7.663 1.00 92.12 92 PRO A C 1
ATOM 719 O O . PRO A 1 92 ? -7.152 7.718 8.430 1.00 92.12 92 PRO A O 1
ATOM 722 N N . THR A 1 93 ? -5.842 8.547 6.797 1.00 92.38 93 THR A N 1
ATOM 723 C CA . THR A 1 93 ? -6.442 9.884 6.765 1.00 92.38 93 THR A CA 1
ATOM 724 C C . THR A 1 93 ? -7.720 9.893 5.933 1.00 92.38 93 THR A C 1
ATOM 726 O O . THR A 1 93 ? -8.676 10.594 6.268 1.00 92.38 93 THR A O 1
ATOM 729 N N . ARG A 1 94 ? -7.752 9.123 4.836 1.00 94.81 94 ARG A N 1
ATOM 730 C CA . ARG A 1 94 ? -8.870 9.124 3.885 1.00 94.81 94 ARG A CA 1
ATOM 731 C C . ARG A 1 94 ? -8.930 7.838 3.060 1.00 94.81 94 ARG A C 1
ATOM 733 O O . ARG A 1 94 ? -7.899 7.346 2.617 1.00 94.81 94 ARG A O 1
ATOM 740 N N . GLU A 1 95 ? -10.137 7.351 2.780 1.00 97.44 95 GLU A N 1
ATOM 741 C CA 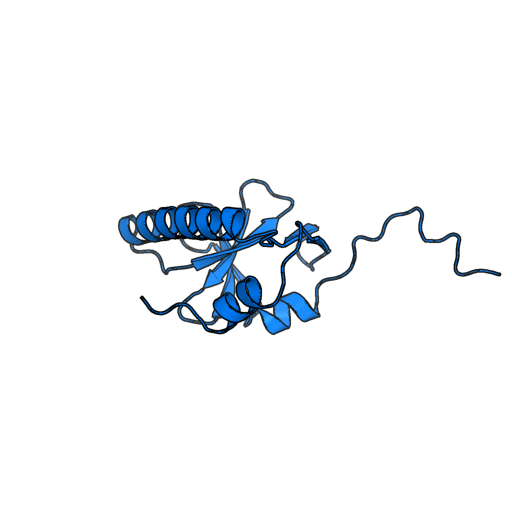. GLU A 1 95 ? -10.366 6.324 1.754 1.00 97.44 95 GLU A CA 1
ATOM 742 C C . GLU A 1 95 ? -10.265 6.925 0.341 1.00 97.44 95 GLU A C 1
ATOM 744 O O . GLU A 1 95 ? -10.829 7.982 0.042 1.00 97.44 95 GLU A O 1
ATOM 749 N N . VAL A 1 96 ? -9.515 6.250 -0.523 1.00 97.56 96 VAL A N 1
ATOM 750 C CA . VAL A 1 96 ? -9.207 6.656 -1.900 1.00 97.56 96 VAL A CA 1
ATOM 751 C C . VAL A 1 96 ? -9.992 5.819 -2.907 1.00 97.56 96 VAL A C 1
ATOM 753 O O . VAL A 1 96 ? -10.439 6.342 -3.924 1.00 97.56 96 VAL A O 1
ATOM 756 N N . SER A 1 97 ? -10.190 4.531 -2.626 1.00 98.12 97 SER A N 1
ATOM 757 C CA . SER A 1 97 ? -10.979 3.628 -3.462 1.00 98.12 97 SER A CA 1
ATOM 758 C C . SER A 1 97 ? -11.538 2.481 -2.616 1.00 98.12 97 SER A C 1
ATOM 760 O O . SER A 1 97 ? -10.850 2.036 -1.694 1.00 98.12 97 SER A O 1
ATOM 762 N N . PRO A 1 98 ? -12.740 1.962 -2.921 1.00 97.94 98 PRO A N 1
ATOM 763 C CA . PRO A 1 98 ? -13.343 0.878 -2.144 1.00 97.94 98 PRO A CA 1
ATOM 764 C C . PRO A 1 98 ? -12.650 -0.478 -2.347 1.00 97.94 9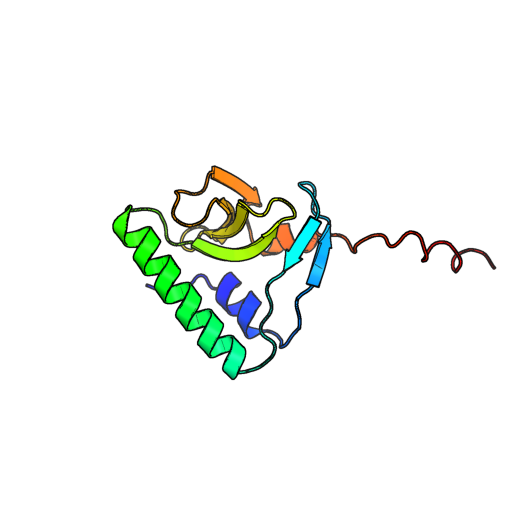8 PRO A C 1
ATOM 766 O O . PRO A 1 98 ? -12.893 -1.401 -1.576 1.00 97.94 98 PRO A O 1
ATOM 769 N N . SER A 1 99 ? -11.793 -0.631 -3.364 1.00 98.44 99 SER A N 1
ATOM 770 C CA . SER A 1 99 ? -10.990 -1.843 -3.560 1.00 98.44 99 SER A CA 1
ATOM 771 C C . SER A 1 99 ? -9.692 -1.567 -4.318 1.00 98.44 99 SER A C 1
ATOM 773 O O . SER A 1 99 ? -9.578 -0.588 -5.058 1.00 98.44 99 SER A O 1
ATOM 775 N N . LEU A 1 100 ? -8.711 -2.464 -4.176 1.00 98.31 100 LEU A N 1
ATOM 776 C CA . LEU A 1 100 ? -7.471 -2.387 -4.951 1.00 98.31 100 LEU A CA 1
ATOM 777 C C . LEU A 1 100 ? -7.727 -2.507 -6.460 1.00 98.31 100 LEU A C 1
ATOM 779 O O . LEU A 1 100 ? -7.107 -1.794 -7.242 1.00 98.31 100 LEU A O 1
ATOM 783 N N . ALA A 1 101 ? -8.651 -3.377 -6.872 1.00 98.12 101 ALA A N 1
ATOM 784 C CA . ALA A 1 101 ? -8.990 -3.554 -8.281 1.00 98.12 101 ALA A CA 1
ATOM 785 C C . ALA A 1 101 ? -9.558 -2.265 -8.895 1.00 98.12 101 ALA A C 1
ATOM 787 O O . ALA A 1 101 ? -9.065 -1.812 -9.925 1.00 98.12 101 ALA A O 1
ATOM 788 N N . GLU A 1 102 ? -10.529 -1.629 -8.230 1.00 98.38 102 GLU A N 1
ATOM 789 C CA . GLU A 1 102 ? -11.101 -0.360 -8.700 1.00 98.38 102 GLU A CA 1
ATOM 790 C C . GLU A 1 102 ? -10.065 0.767 -8.733 1.00 98.38 102 GLU A C 1
ATOM 792 O O . GLU A 1 102 ? -10.088 1.599 -9.642 1.00 98.38 102 GLU A O 1
ATOM 797 N N . PHE A 1 103 ? -9.137 0.792 -7.772 1.00 98.25 103 PHE A N 1
ATOM 798 C CA . PHE A 1 103 ? -8.036 1.747 -7.787 1.00 98.25 103 PHE A CA 1
ATOM 799 C C . PHE A 1 103 ? -7.135 1.552 -9.009 1.00 98.25 103 PHE A C 1
ATOM 801 O O . PHE A 1 103 ? -6.857 2.527 -9.702 1.00 98.25 103 PHE A O 1
ATOM 808 N N . LEU A 1 104 ? -6.707 0.317 -9.288 1.00 97.56 104 LEU A N 1
ATOM 809 C CA . LEU A 1 104 ? -5.829 0.007 -10.418 1.00 97.56 104 LEU A CA 1
ATOM 810 C C . LEU A 1 104 ? -6.508 0.269 -11.771 1.00 97.56 104 LEU A C 1
ATOM 812 O O . LEU A 1 104 ? -5.866 0.819 -12.664 1.00 97.56 104 LEU A O 1
ATOM 816 N N . ASP A 1 105 ? -7.798 -0.051 -11.909 1.00 97.88 105 ASP A N 1
ATOM 817 C CA . ASP A 1 105 ? -8.561 0.123 -13.156 1.00 97.88 105 ASP A CA 1
ATOM 818 C C . ASP A 1 105 ? -8.688 1.591 -13.598 1.00 97.88 105 ASP A C 1
ATOM 820 O O . ASP A 1 105 ? -8.841 1.868 -14.791 1.00 97.88 105 ASP A O 1
ATOM 824 N N . ARG A 1 106 ? -8.628 2.549 -12.662 1.00 96.69 106 ARG A N 1
ATOM 825 C CA . ARG A 1 106 ? -8.716 3.985 -12.982 1.00 96.69 106 ARG A CA 1
ATOM 826 C C . ARG A 1 106 ? -7.366 4.670 -13.204 1.00 96.69 106 ARG A C 1
ATOM 828 O O . ARG A 1 106 ? -7.365 5.834 -13.615 1.00 96.69 106 ARG A O 1
ATOM 835 N N . LEU A 1 107 ? -6.246 3.995 -12.923 1.00 97.38 107 LEU A N 1
ATOM 836 C CA . LEU A 1 107 ? -4.913 4.562 -13.131 1.00 97.38 107 LEU A CA 1
ATOM 837 C C . LEU A 1 107 ? -4.648 4.792 -14.617 1.00 97.38 107 LEU A C 1
ATOM 839 O O . LEU A 1 107 ? -5.069 4.028 -15.487 1.00 97.38 107 LEU A O 1
ATOM 843 N N . ARG A 1 108 ? -3.927 5.870 -14.910 1.00 97.06 108 ARG A N 1
ATOM 844 C CA . ARG A 1 108 ? -3.610 6.295 -16.274 1.00 97.06 108 ARG A CA 1
ATOM 845 C C . ARG A 1 108 ? -2.095 6.325 -16.468 1.00 97.06 108 ARG A C 1
ATOM 847 O O . ARG A 1 108 ? -1.380 6.645 -15.525 1.00 97.06 108 ARG A O 1
ATOM 854 N N . PRO A 1 109 ? -1.577 6.007 -17.665 1.00 95.38 109 PRO A N 1
ATOM 855 C CA . PRO A 1 109 ? -0.168 6.230 -17.966 1.00 95.38 109 PRO A CA 1
ATOM 856 C C . PRO A 1 109 ? 0.205 7.699 -17.771 1.00 95.38 109 PRO A C 1
ATOM 858 O O . PRO A 1 1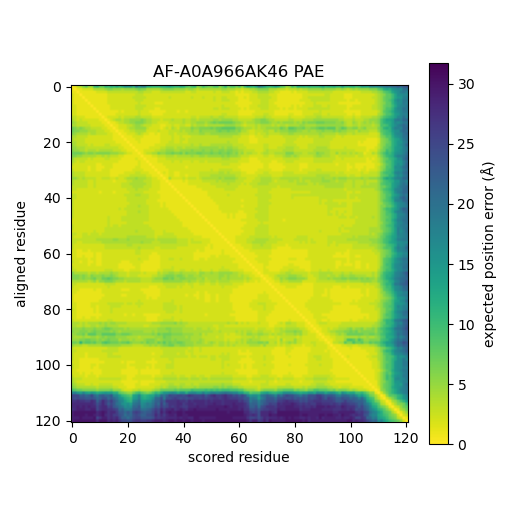09 ? -0.597 8.583 -18.083 1.00 95.38 109 PRO A O 1
ATOM 861 N N . VAL A 1 110 ? 1.433 7.957 -17.322 1.00 90.56 110 VAL A N 1
ATOM 862 C CA . VAL A 1 110 ? 1.983 9.316 -17.320 1.00 90.56 110 VAL A CA 1
ATOM 863 C C . VAL A 1 110 ? 2.018 9.815 -18.765 1.00 90.56 110 VAL A C 1
ATOM 865 O O . VAL A 1 110 ? 2.663 9.218 -19.631 1.00 90.56 110 VAL A O 1
ATOM 868 N N . ASN A 1 111 ? 1.300 10.902 -19.052 1.00 79.25 111 ASN A N 1
ATOM 869 C CA . ASN A 1 111 ? 1.329 11.516 -20.376 1.00 79.25 111 ASN A CA 1
ATOM 870 C C . ASN A 1 111 ? 2.666 12.230 -20.553 1.00 79.25 111 ASN A C 1
ATOM 872 O O . ASN A 1 111 ? 2.849 13.355 -20.090 1.00 79.25 111 ASN A O 1
ATOM 876 N N . ASN A 1 112 ? 3.605 11.590 -21.244 1.00 61.75 112 ASN A N 1
ATOM 877 C CA . ASN A 1 112 ? 4.862 12.233 -21.578 1.00 61.75 112 ASN A CA 1
ATOM 878 C C . ASN A 1 112 ? 4.612 13.211 -22.748 1.00 61.75 112 ASN A C 1
ATOM 880 O O . ASN A 1 112 ? 4.211 12.758 -23.824 1.00 61.75 112 ASN A O 1
ATOM 884 N N . PRO A 1 113 ? 4.862 14.530 -22.615 1.00 57.03 113 PRO A N 1
ATOM 885 C CA . PRO A 1 113 ? 4.609 15.519 -23.676 1.00 57.03 113 PRO A CA 1
ATOM 886 C C . PRO A 1 113 ? 5.449 15.334 -24.966 1.00 57.03 113 PRO A C 1
ATOM 888 O O . PRO A 1 113 ? 5.439 16.197 -25.843 1.00 57.03 113 PRO A O 1
ATOM 891 N N . GLY A 1 114 ? 6.175 14.219 -25.111 1.00 55.31 114 GLY A N 1
ATOM 892 C CA . GLY A 1 114 ? 6.876 13.803 -26.329 1.00 55.31 114 GLY A CA 1
ATOM 893 C C . GLY A 1 114 ? 6.129 12.791 -27.212 1.00 55.31 114 GLY A C 1
ATOM 894 O O . GLY A 1 114 ? 6.562 12.573 -28.343 1.00 55.31 114 GLY A O 1
ATOM 895 N N . ASP A 1 115 ? 5.023 12.195 -26.750 1.00 53.72 115 ASP A N 1
ATOM 896 C CA . ASP A 1 115 ? 4.339 11.093 -27.461 1.00 53.72 115 ASP A CA 1
ATOM 897 C C . ASP A 1 115 ? 3.260 11.550 -28.471 1.00 53.72 115 ASP A C 1
ATOM 899 O O . ASP A 1 115 ? 2.734 10.757 -29.258 1.00 53.72 115 ASP A O 1
ATOM 903 N N . ASP A 1 116 ? 2.991 12.858 -28.547 1.00 55.41 116 ASP A N 1
ATOM 904 C CA . ASP A 1 116 ? 2.013 13.446 -29.476 1.00 55.41 116 ASP A CA 1
ATOM 905 C C . ASP A 1 116 ? 2.469 13.450 -30.952 1.00 55.41 116 ASP A C 1
ATOM 907 O O . ASP A 1 116 ? 1.676 13.735 -31.852 1.00 55.41 116 ASP A O 1
ATOM 911 N N . HIS A 1 117 ? 3.727 13.105 -31.254 1.00 52.41 117 HIS A N 1
ATOM 912 C CA . HIS A 1 117 ? 4.259 13.164 -32.626 1.00 52.41 117 HIS A CA 1
ATOM 913 C C . HIS A 1 117 ? 3.962 11.941 -33.512 1.00 52.41 117 HIS A C 1
ATOM 915 O O . HIS A 1 117 ? 4.298 11.970 -34.697 1.00 52.41 117 HIS A O 1
ATOM 921 N N . VAL A 1 118 ? 3.323 10.879 -33.000 1.00 51.41 118 VAL A N 1
ATOM 922 C CA . VAL A 1 118 ? 3.125 9.630 -33.774 1.00 51.41 118 VAL A CA 1
ATOM 923 C C . VAL A 1 118 ? 1.673 9.404 -34.228 1.00 51.41 118 VAL A C 1
ATOM 925 O O . VAL A 1 118 ? 1.419 8.548 -35.071 1.00 51.41 118 VAL A O 1
ATOM 928 N N . ARG A 1 119 ? 0.695 10.206 -33.784 1.00 48.12 119 ARG A N 1
ATOM 929 C CA . ARG A 1 119 ? -0.728 10.016 -34.163 1.00 48.12 119 ARG A CA 1
ATOM 930 C C . ARG A 1 119 ? -1.212 10.832 -35.365 1.00 48.12 119 ARG A C 1
ATOM 932 O O . ARG A 1 119 ? -2.413 11.031 -35.532 1.00 48.12 119 ARG A O 1
ATOM 939 N N . GLY A 1 120 ? -0.308 11.264 -36.240 1.00 49.19 120 GLY A N 1
ATOM 940 C CA . GLY A 1 120 ? -0.687 12.035 -37.422 1.00 49.19 120 GLY A CA 1
ATOM 941 C C . GLY A 1 120 ? 0.241 11.873 -38.616 1.00 49.19 120 GLY A C 1
ATOM 942 O O . GLY A 1 120 ? 0.851 12.862 -39.006 1.00 49.19 120 GLY A O 1
ATOM 943 N N . ARG A 1 121 ? 0.318 10.673 -39.210 1.00 36.75 121 ARG A N 1
ATOM 944 C CA . ARG A 1 121 ? 0.543 10.461 -40.655 1.00 36.75 121 ARG A CA 1
ATOM 945 C C . ARG A 1 121 ? -0.044 9.138 -41.121 1.00 36.75 121 ARG A C 1
ATOM 947 O O . ARG A 1 121 ? 0.139 8.139 -40.396 1.00 36.75 121 ARG A O 1
#

Solvent-accessible surface area (backbone atoms only — not comparable to full-atom values): 7002 Å² total; per-residue (Å²): 135,80,77,37,67,65,59,53,49,62,68,65,70,58,70,33,69,71,44,70,30,29,51,97,90,44,48,32,34,36,66,52,33,64,48,70,72,49,42,55,51,49,51,53,51,50,51,54,48,45,54,48,25,55,76,75,70,36,78,56,58,44,78,46,27,43,40,78,52,88,69,38,33,34,21,32,34,42,87,74,42,25,23,26,37,26,42,88,86,56,62,72,77,44,83,74,30,83,27,58,66,64,46,59,74,64,48,38,76,64,82,58,95,76,66,78,79,73,86,79,128

Sequence (121 aa):
VEIHPDIKSFYGSYWGGPIELEADEGGVTLIQVWNDDDFDRLVENLLGHAMAKQRIKAPLTIFIALTDEEEYVLSVDNETGCVVLEEPGSIPTREVSPSLAEFLDRLRPVNNPGDDHVRGR

Foldseek 3Di:
DDFAVVVCCLAVVDADCWAWWAAPVGIKTFHYHNDPVSVVVLVVVLVVQQVLCVVVVAFRWRFGIDGPPNQWTWTARRPQQFIFIDGRSDHTDGTDGSHPVVRVVRIGHDPDVVPVPPPDD